Protein AF-A0A396GJ93-F1 (afdb_monomer_lite)

pLDDT: mean 88.24, std 9.96, range [41.78, 97.0]

Radius of gyration: 21.38 Å; chains: 1; bounding box: 53×24×54 Å

Foldseek 3Di:
DPPVVVVVVVLVVLVVVVVVQADDDDPADPVRDDDDPDDPDPPDDDDDDDQQWDWDQDPNDIFIDNHPPDPDTPDDDDDPVVNVVSVVVSVVVVVVVVPD

Secondary structure (DSSP, 8-state):
--HHHHHHHHHHHHHHHHHHHHS---SS-GGGSPPP---SSTT---PPPPPS-EEEEETTEEEEESSTT--SBSS----HHHHHHHHHHHHHHHHHTT--

InterPro domains:
  IPR032466 Metal-dependent hydrolase [SSF51556] (4-97)

Organism: Medicago truncatula (NCBI:txid3880)

Structure (mmCIF, N/CA/C/O backbone):
data_AF-A0A396GJ93-F1
#
_entry.id   AF-A0A396GJ93-F1
#
loop_
_atom_site.group_PDB
_atom_site.id
_atom_site.type_symbol
_atom_site.label_atom_id
_atom_site.label_alt_id
_atom_site.label_comp_id
_atom_site.label_asym_id
_atom_site.label_entity_id
_atom_site.label_seq_id
_atom_site.pdbx_PDB_ins_code
_atom_site.Cartn_x
_atom_site.Cartn_y
_atom_site.Cartn_z
_atom_site.occupancy
_atom_site.B_iso_or_equiv
_atom_site.auth_seq_id
_atom_site.auth_comp_id
_atom_site.auth_asym_id
_atom_site.auth_atom_id
_atom_site.pdbx_PDB_model_num
ATOM 1 N N . MET A 1 1 ? -15.452 -11.571 31.005 1.00 61.97 1 MET A N 1
ATOM 2 C CA . MET A 1 1 ? -15.315 -10.341 30.210 1.00 61.97 1 MET A CA 1
ATOM 3 C C . MET A 1 1 ? -16.648 -9.635 30.273 1.00 61.97 1 MET A C 1
ATOM 5 O O . MET A 1 1 ? -17.663 -10.299 30.073 1.00 61.97 1 MET A O 1
ATOM 9 N N . ASN A 1 2 ? -16.653 -8.364 30.660 1.00 88.69 2 ASN A N 1
ATOM 10 C CA . ASN A 1 2 ? -17.836 -7.511 30.552 1.00 88.69 2 ASN A CA 1
ATOM 11 C C . ASN A 1 2 ? -18.135 -7.258 29.057 1.00 88.69 2 ASN A C 1
ATOM 13 O O . ASN A 1 2 ? -17.214 -7.267 28.244 1.00 88.69 2 ASN A O 1
ATOM 17 N N . ILE A 1 3 ? -19.402 -7.048 28.695 1.00 86.81 3 ILE A N 1
ATOM 18 C CA . ILE A 1 3 ? -19.844 -6.770 27.315 1.00 86.81 3 ILE A CA 1
ATOM 19 C C . ILE A 1 3 ? -19.094 -5.557 26.750 1.00 86.81 3 ILE A C 1
ATOM 21 O O . ILE A 1 3 ? -18.608 -5.592 25.627 1.00 86.81 3 ILE A O 1
ATOM 25 N N . GLU A 1 4 ? -18.921 -4.527 27.572 1.00 83.56 4 GLU A N 1
ATOM 26 C CA . GLU A 1 4 ? -18.173 -3.318 27.223 1.00 83.56 4 GLU A CA 1
ATOM 27 C C . GLU A 1 4 ? -16.696 -3.610 26.897 1.00 83.56 4 GLU A C 1
ATOM 29 O O . GLU A 1 4 ? -16.168 -3.138 25.894 1.00 83.56 4 GLU A O 1
ATOM 34 N N . GLU A 1 5 ? -16.031 -4.457 27.692 1.00 85.75 5 GLU A N 1
ATOM 35 C CA . GLU A 1 5 ? -14.646 -4.874 27.423 1.00 85.75 5 GLU A CA 1
ATOM 36 C C . GLU A 1 5 ? -14.544 -5.650 26.103 1.00 85.75 5 GLU A C 1
ATOM 38 O O . GLU A 1 5 ? -13.587 -5.481 25.345 1.00 85.75 5 GLU A O 1
ATOM 43 N N . GLU A 1 6 ? -15.534 -6.497 25.809 1.00 88.94 6 GLU A N 1
ATOM 44 C CA . GLU A 1 6 ? -15.592 -7.252 24.558 1.00 88.94 6 GLU A CA 1
ATOM 45 C C . GLU A 1 6 ? -15.747 -6.319 23.344 1.00 88.94 6 GLU A C 1
ATOM 47 O O . GLU A 1 6 ? -15.093 -6.524 22.317 1.00 88.94 6 GLU A O 1
ATOM 52 N N . GLU A 1 7 ? -16.566 -5.273 23.458 1.00 84.69 7 GLU A N 1
ATOM 53 C CA . GLU A 1 7 ? -16.751 -4.256 22.417 1.00 84.69 7 GLU A CA 1
ATOM 54 C C . GLU A 1 7 ? -15.480 -3.435 22.173 1.00 84.69 7 GLU A C 1
ATOM 56 O O . GLU A 1 7 ? -15.084 -3.240 21.018 1.00 84.69 7 GLU A O 1
ATOM 61 N N . VAL A 1 8 ? -14.782 -3.027 23.237 1.00 84.44 8 VAL A N 1
ATOM 62 C CA . VAL A 1 8 ? -13.496 -2.318 23.132 1.00 84.44 8 VAL A CA 1
ATOM 63 C C . VAL A 1 8 ? -12.443 -3.195 22.453 1.00 84.44 8 VAL A C 1
ATOM 65 O O . VAL A 1 8 ? -11.758 -2.737 21.533 1.00 84.44 8 VAL A O 1
ATOM 68 N N . CYS A 1 9 ? -12.333 -4.469 22.839 1.00 88.62 9 CYS A N 1
ATOM 69 C CA . CYS A 1 9 ? -11.409 -5.403 22.195 1.00 88.62 9 CYS A CA 1
ATOM 70 C C . CYS A 1 9 ? -11.709 -5.565 20.698 1.00 88.62 9 CYS A C 1
ATOM 72 O O . CYS A 1 9 ? -10.782 -5.508 19.886 1.00 88.62 9 CYS A O 1
ATOM 74 N N . LYS A 1 10 ? -12.985 -5.704 20.313 1.00 87.69 10 LYS A N 1
ATOM 75 C CA . LYS A 1 10 ? -13.393 -5.777 18.898 1.00 87.69 10 LYS A CA 1
ATOM 76 C C . LYS A 1 10 ? -13.016 -4.512 18.134 1.00 87.69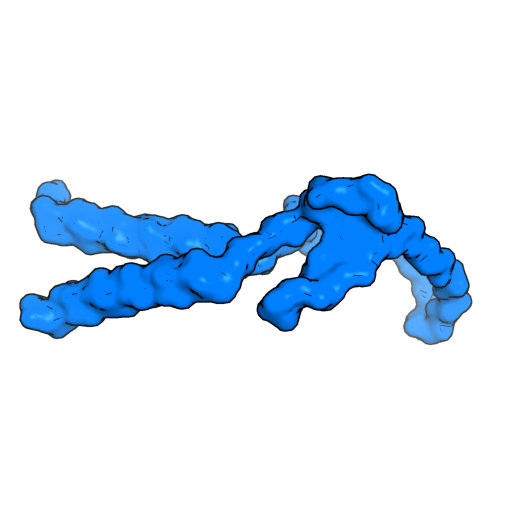 10 LYS A C 1
ATOM 78 O O . LYS A 1 10 ? -12.455 -4.609 17.046 1.00 87.69 10 LYS A O 1
ATOM 83 N N . MET A 1 11 ? -13.249 -3.334 18.711 1.00 86.19 11 MET A N 1
ATOM 84 C CA . MET A 1 11 ? -12.870 -2.061 18.093 1.00 86.19 11 MET A CA 1
ATOM 85 C C . MET A 1 11 ? -11.358 -1.969 17.848 1.00 86.19 11 MET A C 1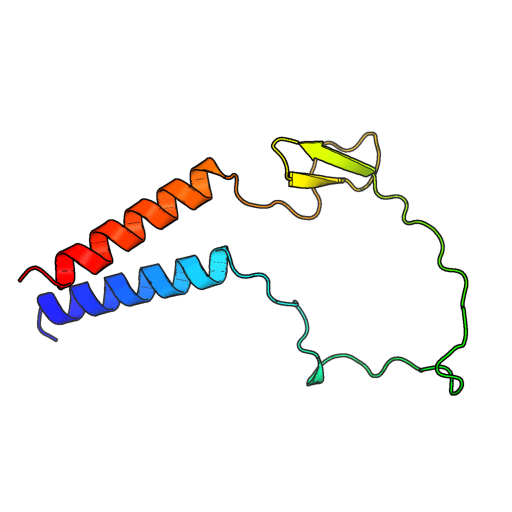
ATOM 87 O O . MET A 1 11 ? -10.931 -1.587 16.757 1.00 86.19 11 MET A O 1
ATOM 91 N N . ILE A 1 12 ? -10.537 -2.336 18.836 1.00 88.50 12 ILE A N 1
ATOM 92 C CA . ILE A 1 12 ? -9.075 -2.345 18.688 1.00 88.50 12 ILE A CA 1
ATOM 93 C C . ILE A 1 12 ? -8.662 -3.327 17.587 1.00 88.50 12 ILE A C 1
ATOM 95 O O . ILE A 1 12 ? -7.800 -3.009 16.768 1.00 88.50 12 ILE A O 1
ATOM 99 N N . GLN A 1 13 ? -9.292 -4.500 17.533 1.00 91.38 13 GLN A N 1
ATOM 100 C CA . GLN A 1 13 ? -9.006 -5.516 16.524 1.00 91.38 13 GLN A CA 1
ATOM 101 C C . GLN A 1 13 ? -9.310 -5.018 15.105 1.00 91.38 13 GLN A C 1
ATOM 103 O O . GLN A 1 13 ? -8.459 -5.139 14.226 1.00 91.38 13 GLN A O 1
ATOM 108 N N . GLU A 1 14 ? -10.454 -4.361 14.907 1.00 89.50 14 GLU A N 1
ATOM 109 C CA . GLU A 1 14 ? -10.808 -3.719 13.635 1.00 89.50 14 GLU A CA 1
ATOM 110 C C . GLU A 1 14 ? -9.780 -2.649 13.227 1.00 89.50 14 GLU A C 1
ATOM 112 O O . GLU A 1 14 ? -9.355 -2.604 12.071 1.00 89.50 14 GLU A O 1
ATOM 117 N N . CYS A 1 15 ? -9.312 -1.826 14.174 1.00 88.38 15 CYS A N 1
ATOM 118 C CA . CYS A 1 15 ? -8.269 -0.830 13.908 1.00 88.38 15 CYS A CA 1
ATOM 119 C C . CYS A 1 15 ? -6.948 -1.488 13.476 1.00 88.38 15 CYS A C 1
ATOM 121 O O . CYS A 1 15 ? -6.294 -1.027 12.537 1.00 88.38 15 CYS A O 1
ATOM 123 N N . LEU A 1 16 ? -6.553 -2.578 14.142 1.00 91.25 16 LEU A N 1
ATOM 124 C CA . LEU A 1 16 ? -5.346 -3.333 13.800 1.00 91.25 16 LEU A CA 1
ATOM 125 C C . LEU A 1 16 ? -5.451 -3.976 12.414 1.00 91.25 16 LEU A C 1
ATOM 127 O O . LEU A 1 16 ? -4.465 -3.994 11.675 1.00 91.25 16 LEU A O 1
ATOM 131 N N . ASP A 1 17 ? -6.623 -4.485 12.045 1.00 92.44 17 ASP A N 1
ATOM 132 C CA . ASP A 1 17 ? -6.846 -5.110 10.743 1.00 92.44 17 ASP A CA 1
ATOM 133 C C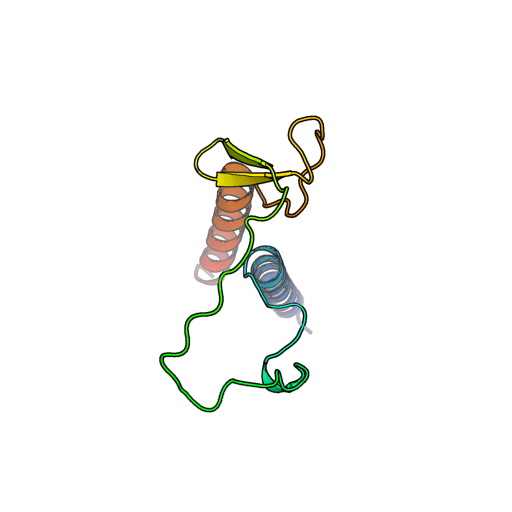 . ASP A 1 17 ? -6.854 -4.083 9.606 1.00 92.44 17 ASP A C 1
ATOM 135 O O . ASP A 1 17 ? -6.249 -4.326 8.558 1.00 92.44 17 ASP A O 1
ATOM 139 N N . LEU A 1 18 ? -7.408 -2.890 9.833 1.00 91.75 18 LEU A N 1
ATOM 140 C CA . LEU A 1 18 ? -7.289 -1.775 8.889 1.00 91.75 18 LEU A CA 1
ATOM 141 C C . LEU A 1 18 ? -5.831 -1.315 8.746 1.00 91.75 18 LEU A C 1
ATOM 143 O O . LEU A 1 18 ? -5.365 -1.089 7.629 1.00 91.75 18 LEU A O 1
ATOM 147 N N . GLY A 1 19 ? -5.065 -1.291 9.840 1.00 90.56 19 GLY A N 1
ATOM 148 C CA . GLY A 1 19 ? -3.620 -1.060 9.788 1.00 90.56 19 GLY A CA 1
ATOM 149 C C . GLY A 1 19 ? -2.888 -2.078 8.906 1.00 90.56 19 GLY A C 1
ATOM 150 O O . GLY A 1 19 ? -2.048 -1.699 8.092 1.00 90.56 19 GLY A O 1
ATOM 151 N N . LYS A 1 20 ? -3.229 -3.369 9.002 1.00 91.62 20 LYS A N 1
ATOM 152 C CA . LYS A 1 20 ? -2.652 -4.416 8.134 1.00 91.62 20 LYS A CA 1
ATOM 153 C C . LYS A 1 20 ? -3.058 -4.263 6.667 1.00 91.62 20 LYS A C 1
ATOM 155 O O . LYS A 1 20 ? -2.253 -4.582 5.802 1.00 91.62 20 LYS A O 1
ATOM 160 N N . LYS A 1 21 ? -4.283 -3.805 6.393 1.00 92.44 21 LYS A N 1
ATOM 161 C CA . LYS A 1 21 ? -4.813 -3.607 5.034 1.00 92.44 21 LYS A CA 1
ATOM 162 C C . LYS A 1 21 ? -4.098 -2.481 4.283 1.00 92.44 21 LYS A C 1
ATOM 164 O O . LYS A 1 21 ? -3.878 -2.608 3.084 1.00 92.44 21 LYS A O 1
ATOM 169 N N . TYR A 1 22 ? -3.773 -1.385 4.969 1.00 93.62 22 TYR A N 1
ATOM 170 C CA . TYR A 1 22 ? -3.273 -0.165 4.322 1.00 93.62 22 TYR A CA 1
ATOM 171 C C . TYR A 1 22 ? -1.762 0.051 4.437 1.00 93.62 22 TYR A C 1
ATOM 173 O O . TYR A 1 22 ? -1.182 0.728 3.590 1.00 93.62 22 TYR A O 1
ATOM 181 N N . VAL A 1 23 ? -1.104 -0.493 5.464 1.00 93.19 23 VAL A N 1
ATOM 182 C CA . VAL A 1 23 ? 0.342 -0.314 5.642 1.00 93.19 23 VAL A CA 1
ATOM 183 C C . VAL A 1 23 ? 1.096 -1.331 4.795 1.00 93.19 23 VAL A C 1
ATOM 185 O O . VAL A 1 23 ? 1.045 -2.531 5.066 1.00 93.19 23 VAL A O 1
ATOM 188 N N . TYR A 1 24 ? 1.849 -0.837 3.810 1.00 92.44 24 TYR A N 1
ATOM 189 C CA . TYR A 1 24 ? 2.761 -1.668 3.031 1.00 92.44 24 TYR A CA 1
ATOM 190 C C . TYR A 1 24 ? 3.797 -2.339 3.938 1.00 92.44 24 TYR A C 1
ATOM 192 O O . TYR A 1 24 ? 4.399 -1.708 4.811 1.00 92.44 24 TYR A O 1
ATOM 200 N N . LYS A 1 25 ? 4.019 -3.629 3.700 1.00 90.31 25 LYS A N 1
ATOM 201 C CA . LYS A 1 25 ? 5.078 -4.419 4.320 1.00 90.31 25 LYS A CA 1
ATOM 202 C C . LYS A 1 25 ? 5.709 -5.284 3.247 1.00 90.31 25 LYS A C 1
ATOM 204 O O . LYS A 1 25 ? 5.000 -5.869 2.433 1.00 90.31 25 LYS A O 1
ATOM 209 N N . GLU A 1 26 ? 7.030 -5.378 3.273 1.00 89.81 26 GLU A N 1
ATOM 210 C CA . GLU A 1 26 ? 7.743 -6.310 2.409 1.00 89.81 26 GLU A CA 1
ATOM 211 C C . GLU A 1 26 ? 7.324 -7.751 2.724 1.00 89.81 26 GLU A C 1
ATOM 213 O O . GLU A 1 26 ? 7.175 -8.133 3.888 1.00 89.81 26 GLU A O 1
ATOM 218 N N . ASN A 1 27 ? 7.158 -8.562 1.677 1.00 88.12 27 ASN A N 1
ATOM 219 C CA . ASN A 1 27 ? 6.817 -9.981 1.816 1.00 88.12 27 ASN A CA 1
ATOM 220 C C . ASN A 1 27 ? 7.927 -10.775 2.522 1.00 88.12 27 ASN A C 1
ATOM 222 O O . ASN A 1 27 ? 7.658 -11.768 3.200 1.00 88.12 27 ASN A O 1
ATOM 226 N N . VAL A 1 28 ? 9.176 -10.331 2.368 1.00 90.25 28 VAL A N 1
ATOM 227 C CA . VAL A 1 28 ? 10.357 -10.921 2.994 1.00 90.25 28 VAL A CA 1
ATOM 228 C C . VAL A 1 28 ? 11.006 -9.854 3.856 1.00 90.25 28 VAL A C 1
ATOM 230 O O . VAL A 1 28 ? 11.304 -8.767 3.385 1.00 90.25 28 VAL A O 1
ATOM 233 N N . LEU A 1 29 ? 11.205 -10.164 5.136 1.00 88.94 29 LEU A N 1
ATOM 234 C CA . LEU A 1 29 ? 11.856 -9.244 6.064 1.00 88.94 29 LEU A CA 1
ATOM 235 C C . LEU A 1 29 ? 13.347 -9.127 5.718 1.00 88.94 29 LEU A C 1
ATOM 237 O O . LEU A 1 29 ? 13.942 -10.147 5.366 1.00 88.94 29 LEU A O 1
ATOM 241 N N . PRO A 1 30 ? 13.986 -7.964 5.924 1.00 87.75 30 PRO A N 1
ATOM 242 C CA . PRO A 1 30 ? 15.379 -7.753 5.527 1.00 87.75 30 PRO A CA 1
ATOM 243 C C . PRO A 1 30 ? 16.358 -8.786 6.099 1.00 87.75 30 PRO A C 1
ATOM 245 O O . PRO A 1 30 ? 17.244 -9.260 5.403 1.00 87.75 30 PRO A O 1
ATOM 248 N N . TRP A 1 31 ? 16.170 -9.208 7.353 1.00 88.38 31 TRP A N 1
ATOM 249 C CA . TRP A 1 31 ? 17.028 -10.215 7.999 1.00 88.38 31 TRP A CA 1
ATOM 250 C C . TRP A 1 31 ? 16.719 -11.666 7.596 1.00 88.38 31 TRP A C 1
ATOM 252 O O . TRP A 1 31 ? 17.373 -12.588 8.076 1.00 88.38 31 TRP A O 1
ATOM 262 N N . LYS A 1 32 ? 15.685 -11.881 6.779 1.00 91.38 32 LYS A N 1
ATOM 263 C CA . LYS A 1 32 ? 15.352 -13.164 6.143 1.00 91.38 32 LYS A CA 1
ATOM 264 C C . LYS A 1 32 ? 15.655 -13.155 4.644 1.00 91.38 32 LYS A C 1
ATOM 266 O O . LYS A 1 32 ? 15.452 -14.180 4.002 1.00 91.38 32 LYS A O 1
ATOM 271 N N . ALA A 1 33 ? 16.047 -12.010 4.089 1.00 87.44 33 ALA A N 1
ATOM 272 C CA . ALA A 1 33 ? 16.421 -11.917 2.694 1.00 87.44 33 ALA A CA 1
ATOM 273 C C . ALA A 1 33 ? 17.738 -12.666 2.478 1.00 87.44 33 ALA A C 1
ATOM 275 O O . ALA A 1 33 ? 18.638 -12.616 3.319 1.00 87.44 33 ALA A O 1
ATOM 276 N N . GLU A 1 34 ? 17.830 -13.367 1.352 1.00 86.00 34 GLU A N 1
ATOM 277 C CA . GLU A 1 34 ? 19.080 -13.993 0.940 1.00 86.00 34 GLU A CA 1
ATOM 278 C C . GLU A 1 34 ? 20.152 -12.905 0.763 1.00 86.00 34 GLU A C 1
ATOM 280 O O . GLU A 1 34 ? 19.849 -11.835 0.215 1.00 86.00 34 GLU A O 1
ATOM 285 N N . PRO A 1 35 ? 21.391 -13.131 1.233 1.00 80.19 35 PRO A N 1
ATOM 286 C CA . PRO A 1 35 ? 22.469 -12.179 1.035 1.00 80.19 35 PRO A CA 1
ATOM 287 C C . PRO A 1 35 ? 22.711 -12.011 -0.466 1.00 80.19 35 PRO A C 1
ATOM 289 O O . PRO A 1 35 ? 23.035 -12.963 -1.172 1.00 80.19 35 PRO A O 1
ATOM 292 N N . VAL A 1 36 ? 22.540 -10.786 -0.953 1.00 78.38 36 VAL A N 1
ATOM 293 C CA . VAL A 1 36 ? 22.862 -10.436 -2.336 1.00 78.38 36 VAL A CA 1
ATOM 294 C C . VAL A 1 36 ? 24.372 -10.251 -2.422 1.00 78.38 36 VAL A C 1
ATOM 296 O O . VAL A 1 36 ? 24.952 -9.547 -1.592 1.00 78.38 36 VAL A O 1
ATOM 299 N N . GLU A 1 37 ? 25.020 -10.879 -3.404 1.00 75.19 37 GLU A N 1
ATOM 300 C CA . GLU A 1 37 ? 26.433 -10.623 -3.674 1.00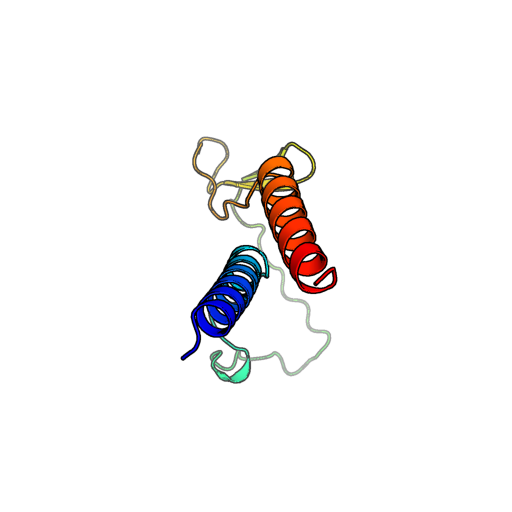 75.19 37 GLU A CA 1
ATOM 301 C C . GLU A 1 37 ? 26.606 -9.154 -4.064 1.00 75.19 37 GLU A C 1
ATOM 303 O O . GLU A 1 37 ? 26.186 -8.710 -5.130 1.00 75.19 37 GLU A O 1
ATOM 308 N N . THR A 1 38 ? 27.184 -8.371 -3.159 1.00 72.38 38 THR A N 1
ATOM 309 C CA . THR A 1 38 ? 27.441 -6.953 -3.391 1.00 72.38 38 THR A CA 1
ATOM 310 C C . THR A 1 38 ? 28.814 -6.770 -4.010 1.00 72.38 38 THR A C 1
ATOM 312 O O . THR A 1 38 ? 29.808 -7.296 -3.497 1.00 72.38 38 THR A O 1
ATOM 315 N N . ASN A 1 39 ? 28.883 -5.962 -5.068 1.00 79.00 39 ASN A N 1
ATOM 316 C CA . ASN A 1 39 ? 30.156 -5.482 -5.584 1.00 79.00 39 ASN A CA 1
ATOM 317 C C . ASN A 1 39 ? 30.938 -4.789 -4.451 1.00 79.00 39 ASN A C 1
ATOM 319 O O . ASN A 1 39 ? 30.373 -4.034 -3.661 1.00 79.00 39 ASN A O 1
ATOM 323 N N . SER A 1 40 ? 32.236 -5.079 -4.345 1.00 85.25 40 SER A N 1
ATOM 324 C CA . SER A 1 40 ? 33.101 -4.508 -3.305 1.00 85.25 40 SER A CA 1
ATOM 325 C C . SER A 1 40 ? 33.324 -3.002 -3.475 1.00 85.25 40 SER A C 1
ATOM 327 O O . SER A 1 40 ? 33.730 -2.338 -2.522 1.00 85.25 40 SER A O 1
ATOM 329 N N . ASP A 1 41 ? 33.072 -2.466 -4.671 1.00 89.50 41 ASP A N 1
ATOM 330 C CA . ASP A 1 41 ? 33.064 -1.031 -4.934 1.00 89.50 41 ASP A CA 1
ATOM 331 C C . ASP A 1 41 ? 31.661 -0.440 -4.669 1.00 89.50 41 ASP A C 1
ATOM 333 O O . ASP A 1 41 ? 30.723 -0.726 -5.419 1.00 89.50 41 ASP A O 1
ATOM 337 N N . PRO A 1 42 ? 31.498 0.415 -3.640 1.00 84.94 42 PRO A N 1
ATOM 338 C CA . PRO A 1 42 ? 30.209 1.011 -3.290 1.00 84.94 42 PRO A CA 1
ATOM 339 C C . PRO A 1 42 ? 29.687 2.014 -4.331 1.00 84.94 42 PRO A C 1
ATOM 341 O O . PRO A 1 42 ? 28.534 2.434 -4.233 1.00 84.94 42 PRO A O 1
ATOM 344 N N . PHE A 1 43 ? 30.507 2.416 -5.307 1.00 89.19 43 PHE A N 1
ATOM 345 C CA . PHE A 1 43 ? 30.115 3.309 -6.401 1.00 89.19 43 PHE A CA 1
ATOM 346 C C . PHE A 1 43 ? 30.014 2.590 -7.748 1.00 89.19 43 PHE A C 1
ATOM 348 O O . PHE A 1 43 ? 29.859 3.246 -8.783 1.00 89.19 43 PHE A O 1
ATOM 355 N N . HIS A 1 44 ? 30.085 1.256 -7.753 1.00 89.12 44 HIS A N 1
ATOM 356 C CA . HIS A 1 44 ? 29.959 0.480 -8.973 1.00 89.12 44 HIS A CA 1
ATOM 357 C C . HIS A 1 44 ? 28.582 0.683 -9.608 1.00 89.12 44 HIS A C 1
ATOM 359 O O . HIS A 1 44 ? 27.547 0.440 -8.987 1.00 89.12 44 HIS A O 1
ATOM 365 N N . PHE A 1 45 ? 28.575 1.109 -10.869 1.00 89.19 45 PHE A N 1
ATOM 366 C CA . PHE A 1 45 ? 27.363 1.194 -11.667 1.00 89.19 45 PHE A CA 1
ATOM 367 C C . PHE A 1 45 ? 27.231 -0.047 -12.543 1.00 89.19 45 PHE A C 1
ATOM 369 O O . PHE A 1 45 ? 28.082 -0.301 -13.397 1.00 89.19 45 PHE A O 1
ATOM 376 N N . GLU A 1 46 ? 26.122 -0.756 -12.376 1.00 89.44 46 GLU A N 1
ATOM 377 C CA . GLU A 1 46 ? 25.700 -1.820 -13.276 1.00 89.44 46 GLU A CA 1
ATOM 378 C C . GLU A 1 46 ? 24.461 -1.350 -14.059 1.00 89.44 46 GLU A C 1
ATOM 380 O O . GLU A 1 46 ? 23.485 -0.905 -13.446 1.00 89.44 46 GLU A O 1
ATOM 385 N N . PRO A 1 47 ? 24.477 -1.387 -15.406 1.00 91.25 47 PRO A N 1
ATOM 386 C CA . PRO A 1 47 ? 23.304 -1.042 -16.198 1.00 91.25 47 PRO A CA 1
ATOM 387 C C . PRO A 1 47 ? 22.146 -2.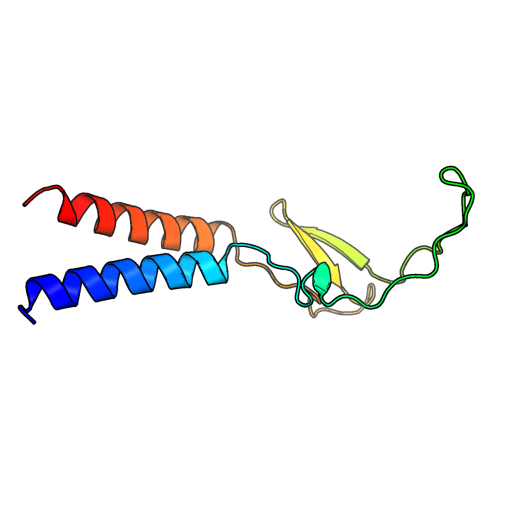000 -15.899 1.00 91.25 47 PRO A C 1
ATOM 389 O O . PRO A 1 47 ? 22.264 -3.204 -16.106 1.00 91.25 47 PRO A O 1
ATOM 392 N N . VAL A 1 48 ? 21.009 -1.457 -15.466 1.00 90.38 48 VAL A N 1
ATOM 393 C CA . VAL A 1 48 ? 19.782 -2.229 -15.234 1.00 90.38 48 VAL A CA 1
ATOM 394 C C . VAL A 1 48 ? 18.822 -1.998 -16.394 1.00 90.38 48 VAL A C 1
ATOM 396 O O . VAL A 1 48 ? 18.485 -0.855 -16.716 1.00 90.38 48 VAL A O 1
ATOM 399 N N . GLU A 1 49 ? 18.383 -3.079 -17.033 1.00 93.44 49 GLU A N 1
ATOM 400 C CA . GLU A 1 49 ? 17.391 -2.999 -18.101 1.00 93.44 49 GLU A CA 1
ATOM 401 C C . GLU A 1 49 ? 16.037 -2.513 -17.571 1.00 93.44 49 GLU A C 1
ATOM 403 O O . GLU A 1 49 ? 15.603 -2.846 -16.466 1.00 93.44 49 GLU A O 1
ATOM 408 N N . ALA A 1 50 ? 15.339 -1.725 -18.389 1.00 90.38 50 ALA A N 1
ATOM 409 C CA . ALA A 1 50 ? 13.986 -1.305 -18.067 1.00 90.38 50 ALA A CA 1
ATOM 410 C C . ALA A 1 50 ? 13.041 -2.514 -18.070 1.00 90.38 50 ALA A C 1
ATOM 412 O O . ALA A 1 50 ? 13.049 -3.332 -18.989 1.00 90.38 50 ALA A O 1
ATOM 413 N N . THR A 1 51 ? 12.175 -2.601 -17.062 1.00 90.56 51 THR A N 1
ATOM 414 C CA . THR A 1 51 ? 11.183 -3.678 -16.998 1.00 90.56 51 THR A CA 1
ATOM 415 C C . THR A 1 51 ? 10.137 -3.540 -18.108 1.00 90.56 51 THR A C 1
ATOM 417 O O . THR A 1 51 ? 9.772 -2.423 -18.469 1.00 90.56 51 THR A O 1
ATOM 420 N N . ALA A 1 52 ? 9.569 -4.658 -18.569 1.00 93.25 52 ALA A N 1
ATOM 421 C CA . ALA A 1 52 ? 8.516 -4.672 -19.593 1.00 93.25 52 ALA A CA 1
ATOM 422 C C . ALA A 1 52 ? 7.151 -4.114 -19.127 1.00 93.25 52 ALA A C 1
ATOM 424 O O . ALA A 1 52 ? 6.248 -3.943 -19.949 1.00 93.25 52 ALA A O 1
ATOM 425 N N . HIS A 1 53 ? 7.004 -3.829 -17.829 1.00 96.44 53 HIS A N 1
ATOM 426 C CA . HIS A 1 53 ? 5.762 -3.353 -17.231 1.00 96.44 53 HIS A CA 1
ATOM 427 C C . HIS A 1 53 ? 5.255 -2.060 -17.867 1.00 96.44 53 HIS A C 1
ATOM 429 O O . HIS A 1 53 ? 6.017 -1.173 -18.266 1.00 96.44 53 HIS A O 1
ATOM 435 N N . HIS A 1 54 ? 3.934 -1.930 -17.902 1.00 96.38 54 HIS A N 1
ATOM 436 C CA . HIS A 1 54 ? 3.268 -0.718 -18.336 1.00 96.38 54 HIS A CA 1
ATOM 437 C C . HIS A 1 54 ? 2.695 0.040 -17.137 1.00 96.38 54 HIS A C 1
ATOM 439 O O . HIS A 1 54 ? 1.937 -0.512 -16.345 1.00 96.38 54 HIS A O 1
ATOM 445 N N . PHE A 1 55 ? 3.051 1.319 -17.030 1.00 95.88 55 PHE A N 1
ATOM 446 C CA . PHE A 1 55 ? 2.638 2.200 -15.943 1.00 95.88 55 PHE A CA 1
ATOM 447 C C . PHE A 1 55 ? 1.603 3.207 -16.443 1.00 95.88 55 PHE A C 1
ATOM 449 O O . PHE A 1 55 ? 1.797 3.819 -17.500 1.00 95.88 55 PHE A O 1
ATOM 456 N N . LYS A 1 56 ? 0.532 3.414 -15.674 1.00 95.56 56 LYS A N 1
ATOM 457 C CA . LYS A 1 56 ? -0.487 4.446 -15.923 1.00 95.56 56 LYS A CA 1
ATOM 458 C C . LYS A 1 56 ? -0.746 5.249 -14.655 1.00 95.56 56 LYS A C 1
ATOM 460 O O . LYS A 1 56 ? -0.769 4.683 -13.573 1.00 95.56 56 LYS A O 1
ATOM 465 N N . MET A 1 57 ? -0.945 6.557 -14.786 1.00 96.38 57 MET A N 1
ATOM 466 C CA . MET A 1 57 ? -1.383 7.411 -13.680 1.00 96.38 57 MET A CA 1
ATOM 467 C C . MET A 1 57 ? -2.903 7.552 -13.750 1.00 96.38 57 MET A C 1
ATOM 469 O O . MET A 1 57 ? -3.413 8.158 -14.691 1.00 96.38 57 MET A O 1
ATOM 473 N N . GLU A 1 58 ? -3.613 7.012 -12.768 1.00 94.75 58 GLU A N 1
ATOM 474 C CA . GLU A 1 58 ? -5.077 7.030 -12.696 1.00 94.75 58 GLU A CA 1
ATOM 475 C C . GLU A 1 58 ? -5.494 7.461 -11.289 1.00 94.75 58 GLU A C 1
ATOM 477 O O . GLU A 1 58 ? -5.017 6.908 -10.301 1.00 94.75 58 GLU A O 1
ATOM 482 N N . ASP A 1 59 ? -6.327 8.500 -11.185 1.00 94.44 59 ASP A N 1
ATOM 483 C CA . ASP A 1 59 ? -6.765 9.087 -9.906 1.00 94.44 59 ASP A CA 1
ATOM 484 C C . ASP A 1 59 ? -5.614 9.452 -8.943 1.00 94.44 59 ASP A C 1
ATOM 486 O O . ASP A 1 59 ? -5.749 9.393 -7.722 1.00 94.44 59 ASP A O 1
ATOM 490 N N . GLY A 1 60 ? -4.453 9.828 -9.495 1.00 94.00 60 GLY A N 1
ATOM 491 C CA . GLY A 1 60 ? -3.251 10.153 -8.718 1.00 94.00 60 GLY A CA 1
ATOM 492 C C . GLY A 1 60 ? -2.487 8.935 -8.183 1.00 94.00 60 GLY A C 1
ATOM 493 O O . GLY A 1 60 ? -1.560 9.103 -7.392 1.00 94.00 60 GLY A O 1
ATOM 494 N N . VAL A 1 61 ? -2.846 7.725 -8.617 1.00 95.69 61 VAL A N 1
ATOM 495 C CA . VAL A 1 61 ? -2.189 6.462 -8.272 1.00 95.69 61 VAL A CA 1
ATOM 496 C C . VAL A 1 61 ? -1.518 5.879 -9.514 1.00 95.69 61 VAL A C 1
ATOM 498 O O . VAL A 1 61 ? -2.109 5.824 -10.593 1.00 95.69 61 VAL A O 1
ATOM 501 N N . VAL A 1 62 ? -0.276 5.415 -9.365 1.00 96.06 62 VAL A N 1
ATOM 502 C CA . VAL A 1 62 ? 0.404 4.667 -10.426 1.00 96.06 62 VAL A CA 1
ATOM 503 C C . VAL A 1 62 ? -0.104 3.228 -10.425 1.00 96.06 62 VAL A C 1
ATOM 505 O O . VAL A 1 62 ? 0.130 2.488 -9.474 1.00 96.06 62 VAL A O 1
ATOM 508 N N . ARG A 1 63 ? -0.769 2.843 -11.510 1.00 96.56 63 ARG A N 1
ATOM 509 C CA . ARG A 1 63 ? -1.231 1.487 -11.806 1.00 96.56 63 ARG A CA 1
ATOM 510 C C . ARG A 1 63 ? -0.181 0.756 -12.632 1.00 96.56 63 ARG A C 1
ATOM 512 O O . ARG A 1 63 ? 0.370 1.334 -13.576 1.00 96.56 63 ARG A O 1
ATOM 519 N N . VAL A 1 64 ? 0.096 -0.499 -12.285 1.00 96.75 64 VAL A N 1
ATOM 520 C CA . VAL A 1 64 ? 1.150 -1.310 -12.916 1.00 96.75 64 VAL A CA 1
ATOM 521 C C . VAL A 1 64 ? 0.547 -2.543 -13.574 1.00 96.75 64 VAL A C 1
ATOM 523 O O . VAL A 1 64 ? -0.101 -3.351 -12.914 1.00 96.75 64 VAL A O 1
ATOM 526 N N . PHE A 1 65 ? 0.810 -2.709 -14.865 1.00 97.00 65 PHE A N 1
ATOM 527 C CA . PHE A 1 65 ? 0.344 -3.830 -15.679 1.00 97.00 65 PHE A CA 1
ATOM 528 C C . PHE A 1 65 ? 1.540 -4.619 -16.220 1.00 97.00 65 PHE A C 1
ATOM 530 O O . PHE A 1 65 ? 2.616 -4.050 -16.432 1.00 97.00 65 PHE A O 1
ATOM 537 N N . ALA A 1 66 ? 1.355 -5.914 -16.484 1.00 96.50 66 ALA A N 1
ATOM 538 C CA . ALA A 1 66 ? 2.401 -6.754 -17.075 1.00 96.50 66 ALA A CA 1
ATOM 539 C C . ALA A 1 66 ? 2.829 -6.259 -18.471 1.00 96.50 66 ALA A C 1
ATOM 541 O O . ALA A 1 66 ? 4.015 -6.277 -18.796 1.00 96.50 66 ALA A O 1
ATOM 542 N N . SER A 1 67 ? 1.889 -5.743 -19.266 1.00 94.38 67 SER A N 1
ATOM 543 C CA . SER A 1 67 ? 2.134 -5.138 -20.575 1.00 94.38 67 SER A CA 1
ATOM 544 C C . SER A 1 67 ? 1.053 -4.108 -20.938 1.00 94.38 67 SER A C 1
ATOM 546 O O . SER A 1 67 ? 0.101 -3.876 -20.197 1.00 94.38 67 SER A O 1
ATOM 548 N N . LYS A 1 68 ? 1.178 -3.471 -22.111 1.00 92.62 68 LYS A N 1
ATOM 549 C CA . LYS A 1 68 ? 0.208 -2.472 -22.605 1.00 92.62 68 LYS A CA 1
ATOM 550 C C . LYS A 1 68 ? -1.170 -3.048 -22.937 1.00 92.62 68 LYS A C 1
ATOM 552 O O . LYS A 1 68 ? -2.131 -2.284 -22.998 1.00 92.62 68 LYS A O 1
ATOM 557 N N . THR A 1 69 ? -1.245 -4.343 -23.231 1.00 94.00 69 THR A N 1
ATOM 558 C CA . THR A 1 69 ? -2.486 -5.022 -23.631 1.00 94.00 69 THR A CA 1
ATOM 559 C C . THR A 1 69 ? -3.220 -5.644 -22.454 1.00 94.00 69 THR A C 1
ATOM 561 O O . THR A 1 69 ? -4.390 -5.989 -22.597 1.00 94.00 69 THR A O 1
ATOM 564 N N . ASP A 1 70 ? -2.551 -5.781 -21.309 1.00 94.38 70 ASP A N 1
ATOM 565 C CA . ASP A 1 70 ? -3.152 -6.359 -20.115 1.00 94.38 70 ASP A CA 1
ATOM 566 C C . ASP A 1 70 ? -4.094 -5.367 -19.437 1.00 94.38 70 ASP A C 1
ATOM 568 O O . ASP A 1 70 ? -3.863 -4.154 -19.412 1.00 94.38 70 ASP A O 1
ATOM 572 N N . THR A 1 71 ? -5.170 -5.906 -18.872 1.00 9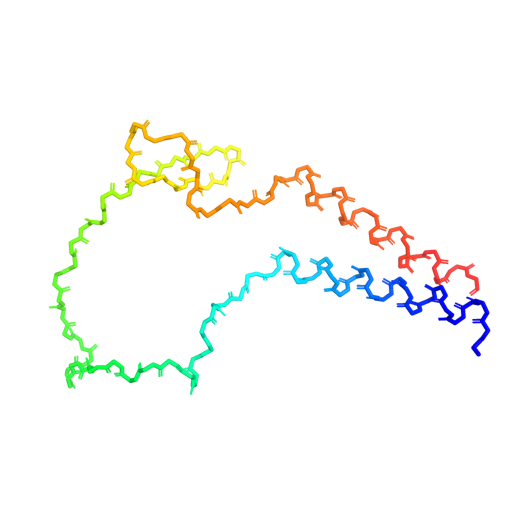3.00 71 THR A N 1
ATOM 573 C CA . THR A 1 71 ? -6.181 -5.138 -18.137 1.00 93.00 71 THR A CA 1
ATOM 574 C C . THR A 1 71 ? -6.130 -5.384 -16.633 1.00 93.00 71 THR A C 1
ATOM 576 O O . THR A 1 71 ? -6.750 -4.639 -15.882 1.00 93.00 71 THR A O 1
ATOM 579 N N . GLU A 1 72 ? -5.427 -6.429 -16.192 1.00 96.06 72 GLU A N 1
ATOM 580 C CA . GLU A 1 72 ? -5.284 -6.783 -14.781 1.00 96.06 72 GLU A CA 1
ATOM 581 C C . GLU A 1 72 ? -4.060 -6.094 -14.170 1.00 96.06 72 GLU A C 1
ATOM 583 O O . GLU A 1 72 ? -2.957 -6.130 -14.722 1.00 96.06 72 GLU A O 1
ATOM 588 N N . GLU A 1 73 ? -4.272 -5.444 -13.028 1.00 95.56 73 GLU A N 1
ATOM 589 C CA . GLU A 1 73 ? -3.225 -4.751 -12.286 1.00 95.56 73 GLU A CA 1
ATOM 590 C C . GLU A 1 73 ? -2.408 -5.745 -11.450 1.00 95.56 73 GLU A C 1
ATOM 592 O O . GLU A 1 73 ? -2.966 -6.568 -10.728 1.00 95.56 73 GLU A O 1
ATOM 597 N N . LEU A 1 74 ? -1.079 -5.632 -11.497 1.00 95.44 74 LEU A N 1
ATOM 598 C CA . LEU A 1 74 ? -0.173 -6.503 -10.740 1.00 95.44 74 LEU A CA 1
ATOM 599 C C . LEU A 1 74 ? -0.161 -6.198 -9.238 1.00 95.44 74 LEU A C 1
ATOM 601 O O . LEU A 1 74 ? 0.036 -7.098 -8.424 1.00 95.44 74 LEU A O 1
ATOM 605 N N . PHE A 1 75 ? -0.355 -4.930 -8.871 1.00 93.69 75 PHE A N 1
ATOM 606 C CA . PHE A 1 75 ? -0.261 -4.447 -7.492 1.00 93.69 75 PHE A CA 1
ATOM 607 C C . PHE A 1 75 ? -1.479 -3.587 -7.132 1.00 93.69 75 PHE A C 1
ATOM 609 O O . PHE A 1 75 ? -1.343 -2.379 -6.936 1.00 93.69 75 PHE A O 1
ATOM 616 N N . PRO A 1 76 ? -2.683 -4.183 -7.066 1.00 94.00 76 PRO A N 1
ATOM 617 C CA . PRO A 1 76 ? -3.898 -3.429 -6.816 1.00 94.00 76 PRO A CA 1
ATOM 618 C C . PRO A 1 76 ? -3.876 -2.782 -5.433 1.00 94.00 76 PRO A C 1
ATOM 620 O O . PRO A 1 76 ? -3.667 -3.439 -4.413 1.00 94.00 76 PRO A O 1
ATOM 623 N N . VAL A 1 77 ? -4.157 -1.481 -5.402 1.00 93.69 77 VAL A N 1
ATOM 624 C CA . VAL A 1 77 ? -4.326 -0.710 -4.166 1.00 93.69 77 VAL A CA 1
ATOM 625 C C . VAL A 1 77 ? -5.755 -0.200 -4.024 1.00 93.69 77 VAL A C 1
ATOM 627 O O . VAL A 1 77 ? -6.448 0.067 -5.012 1.00 93.69 77 VAL A O 1
ATOM 630 N N . ALA A 1 78 ? -6.190 -0.050 -2.772 1.00 94.38 78 ALA A N 1
ATOM 631 C CA . ALA A 1 78 ? -7.485 0.526 -2.440 1.00 94.38 78 ALA A CA 1
ATOM 632 C C . ALA A 1 78 ? -7.630 1.946 -3.014 1.00 94.38 78 ALA A C 1
ATOM 634 O O . ALA A 1 78 ? -6.669 2.712 -3.075 1.00 94.38 78 ALA A O 1
ATOM 635 N N . SER A 1 79 ? -8.850 2.309 -3.414 1.00 94.94 79 SER A N 1
ATOM 636 C CA . SER A 1 79 ? -9.144 3.664 -3.876 1.00 94.94 79 SER A CA 1
ATOM 637 C C . SER A 1 79 ? -9.116 4.667 -2.721 1.00 94.94 79 SER A C 1
ATOM 639 O O . SER A 1 79 ? -9.330 4.313 -1.556 1.00 94.94 79 SER A O 1
ATOM 641 N N . ALA A 1 80 ? -8.931 5.945 -3.060 1.00 94.75 80 ALA A N 1
ATOM 642 C CA . ALA A 1 80 ? -9.025 7.039 -2.098 1.00 94.75 80 ALA A CA 1
ATOM 643 C C . ALA A 1 80 ? -10.368 7.021 -1.345 1.00 94.75 80 ALA A C 1
ATOM 645 O O . ALA A 1 80 ? -10.397 7.173 -0.127 1.00 94.75 80 ALA A O 1
ATOM 646 N N . THR A 1 81 ? -11.478 6.766 -2.045 1.00 96.44 81 THR A N 1
ATOM 647 C CA . THR A 1 81 ? -12.811 6.668 -1.433 1.00 96.44 81 THR A CA 1
ATOM 648 C C . THR A 1 81 ? -12.874 5.574 -0.373 1.00 96.44 81 THR A C 1
ATOM 650 O O . THR A 1 81 ? -13.364 5.833 0.726 1.00 96.44 81 THR A O 1
ATOM 653 N N . SER A 1 82 ? -12.353 4.378 -0.659 1.00 95.38 82 SER A N 1
ATOM 654 C CA . SER A 1 82 ? -12.338 3.278 0.312 1.00 95.38 82 SER A CA 1
ATOM 655 C C . SER A 1 82 ? -11.480 3.619 1.528 1.00 95.38 82 SER A C 1
ATOM 657 O O . SER A 1 82 ? -11.910 3.404 2.658 1.00 95.38 82 SER A O 1
ATOM 659 N N . PHE A 1 83 ? -10.308 4.219 1.304 1.00 95.00 83 PHE A N 1
ATOM 660 C CA . PHE A 1 83 ? -9.424 4.658 2.381 1.00 95.00 83 PHE A CA 1
ATOM 661 C C . PHE A 1 83 ? -10.100 5.681 3.304 1.00 95.00 83 PHE A C 1
ATOM 663 O O . PHE A 1 83 ? -10.139 5.482 4.517 1.00 95.00 83 PHE A O 1
ATOM 670 N N . PHE A 1 84 ? -10.674 6.752 2.749 1.00 95.19 84 PHE A N 1
ATOM 671 C CA . PHE A 1 84 ? -11.326 7.788 3.556 1.00 95.19 84 PHE A CA 1
ATOM 672 C C . PHE A 1 84 ? -12.588 7.283 4.258 1.00 95.19 84 PHE A C 1
ATOM 674 O O . PHE A 1 84 ? -12.872 7.723 5.370 1.00 95.19 84 PHE A O 1
ATOM 681 N N . THR A 1 85 ? -13.310 6.338 3.651 1.00 95.69 85 THR A N 1
ATOM 682 C CA . THR A 1 85 ? -14.471 5.689 4.281 1.00 95.69 85 THR A CA 1
ATOM 683 C C . THR A 1 85 ? -14.052 4.879 5.507 1.00 95.69 85 THR A C 1
ATOM 685 O O . THR A 1 85 ? -14.621 5.052 6.585 1.00 95.69 85 THR A O 1
ATOM 688 N N . ASP A 1 86 ? -13.022 4.041 5.371 1.00 94.25 86 ASP A N 1
ATOM 689 C CA . ASP A 1 86 ? -12.503 3.235 6.481 1.00 94.25 86 ASP A CA 1
ATOM 690 C C . ASP A 1 86 ? -11.885 4.119 7.580 1.00 94.25 86 ASP A C 1
ATOM 692 O O . ASP A 1 86 ? -12.034 3.842 8.771 1.00 94.25 86 ASP A O 1
ATOM 696 N N . MET A 1 87 ? -11.226 5.217 7.200 1.00 91.31 87 MET A N 1
ATOM 697 C CA . MET A 1 87 ? -10.664 6.185 8.144 1.00 91.31 87 MET A CA 1
ATOM 698 C C . MET A 1 87 ? -11.757 6.895 8.953 1.00 91.31 87 MET A C 1
ATOM 700 O O . MET A 1 87 ? -11.660 6.969 10.178 1.00 91.31 87 MET A O 1
ATOM 704 N N . ASP A 1 88 ? -12.802 7.401 8.292 1.00 92.19 88 ASP A N 1
ATOM 705 C CA . ASP A 1 88 ? -13.945 8.043 8.954 1.00 92.19 88 ASP A CA 1
ATOM 706 C C . ASP A 1 88 ? -14.630 7.084 9.940 1.00 92.19 88 ASP A C 1
ATOM 708 O O . ASP A 1 88 ? -14.946 7.464 11.070 1.00 92.19 88 ASP A O 1
ATOM 712 N N . TYR A 1 89 ? -14.778 5.814 9.553 1.00 88.94 89 TYR A N 1
ATOM 713 C CA . TYR A 1 89 ? -15.303 4.764 10.421 1.00 88.94 89 TYR A CA 1
ATOM 714 C C . TYR A 1 89 ? -14.470 4.576 11.701 1.00 88.94 89 TYR A C 1
ATOM 716 O O . TYR A 1 89 ? -15.033 4.582 12.802 1.00 88.94 89 TYR A O 1
ATOM 724 N N . ILE A 1 90 ? -13.140 4.456 11.582 1.00 86.75 90 ILE A N 1
ATOM 725 C CA . ILE A 1 90 ? -12.252 4.312 12.748 1.00 86.75 90 ILE A CA 1
ATOM 726 C C . ILE A 1 90 ? -12.344 5.538 13.652 1.00 86.75 90 ILE A C 1
ATOM 728 O O . ILE A 1 90 ? -12.500 5.393 14.863 1.00 86.75 90 ILE A O 1
ATOM 732 N N . LEU A 1 91 ? -12.251 6.743 13.081 1.00 86.50 91 LEU A N 1
ATOM 733 C CA . LEU A 1 91 ? -12.275 7.981 13.860 1.00 86.50 91 LEU A CA 1
ATOM 734 C C . LEU A 1 91 ? -13.567 8.087 14.671 1.00 86.50 91 LEU A C 1
ATOM 736 O O . LEU A 1 91 ? -13.509 8.334 15.874 1.00 86.50 91 LEU A O 1
ATOM 740 N N . LYS A 1 92 ? -14.722 7.814 14.053 1.00 86.00 92 LYS A N 1
ATOM 741 C CA . LYS A 1 92 ? -16.015 7.795 14.752 1.00 86.00 92 LYS A CA 1
ATOM 742 C C . LYS A 1 92 ? -16.010 6.838 15.938 1.00 86.00 92 LYS A C 1
ATOM 744 O O . LYS A 1 92 ? -16.412 7.235 17.028 1.00 86.00 92 LYS A O 1
ATOM 749 N N . ARG A 1 93 ? -15.523 5.608 15.755 1.00 79.19 93 ARG A N 1
ATOM 750 C CA . ARG A 1 93 ? -15.471 4.618 16.840 1.00 79.19 93 ARG A CA 1
ATOM 751 C C . ARG A 1 93 ? -14.508 5.005 17.957 1.00 79.19 93 ARG A C 1
ATOM 753 O O . ARG A 1 93 ? -14.885 4.917 19.122 1.00 79.19 93 ARG A O 1
ATOM 760 N N . LEU A 1 94 ? -13.311 5.483 17.618 1.00 76.25 94 LEU A N 1
ATOM 761 C CA . LEU A 1 94 ? -12.332 5.928 18.611 1.00 76.25 94 LEU A CA 1
ATOM 762 C C . LEU A 1 94 ? -12.898 7.058 19.473 1.00 76.25 94 LEU A C 1
ATOM 764 O O . LEU A 1 94 ? -12.814 6.987 20.695 1.00 76.25 94 LEU A O 1
ATOM 768 N N . PHE A 1 95 ? -13.520 8.069 18.861 1.00 74.81 95 PHE A N 1
ATOM 769 C CA . PHE A 1 95 ? -14.101 9.186 19.607 1.00 74.81 95 PHE A CA 1
ATOM 770 C C . PHE A 1 95 ? -15.360 8.805 20.398 1.00 74.81 95 PHE A C 1
ATOM 772 O O . PHE A 1 95 ? -15.608 9.401 21.442 1.00 74.81 95 PHE A O 1
ATOM 779 N N . GLN A 1 96 ? -16.121 7.791 19.974 1.00 70.06 96 GLN A N 1
ATOM 780 C CA . GLN A 1 96 ? -17.282 7.295 20.723 1.00 70.06 96 GLN A CA 1
ATOM 781 C C . GLN A 1 96 ? -16.891 6.694 22.088 1.00 70.06 96 GLN A C 1
ATOM 783 O O . GLN A 1 96 ? -17.640 6.839 23.053 1.00 70.06 96 GLN A O 1
ATOM 788 N N . GLY A 1 97 ? -15.708 6.077 22.187 1.00 59.84 97 GLY A N 1
ATOM 789 C CA . GLY A 1 97 ? -15.165 5.536 23.440 1.00 59.84 97 GLY A CA 1
ATOM 790 C C . GLY A 1 97 ? -14.592 6.584 24.407 1.00 59.84 97 GLY A C 1
ATOM 791 O O . GLY A 1 97 ? -14.339 6.255 25.558 1.00 59.84 97 GLY A O 1
ATOM 792 N N . PHE A 1 98 ? -14.392 7.835 23.969 1.00 53.97 98 PHE A N 1
ATOM 793 C CA . PHE A 1 98 ? -13.921 8.940 24.824 1.00 53.97 98 PHE A CA 1
ATOM 794 C C . PHE A 1 98 ? -15.058 9.761 25.460 1.00 53.97 98 PHE A C 1
ATOM 796 O O . PHE A 1 98 ? -14.786 10.605 26.311 1.00 53.97 98 PHE A O 1
ATOM 803 N N . ILE A 1 99 ? -16.309 9.575 25.020 1.00 47.81 99 ILE A N 1
ATOM 804 C CA . ILE A 1 99 ? -17.461 10.419 25.400 1.00 47.81 99 ILE A CA 1
ATOM 805 C C . ILE A 1 99 ? -18.375 9.734 26.446 1.00 47.81 99 ILE A C 1
ATOM 807 O O . ILE A 1 99 ? -19.408 10.291 26.807 1.00 47.81 99 ILE A O 1
ATOM 811 N N . ASN A 1 100 ? -17.990 8.576 26.997 1.00 41.78 100 ASN A N 1
ATOM 812 C CA . ASN A 1 100 ? -18.694 7.940 28.123 1.00 41.78 100 ASN A CA 1
ATOM 813 C C . ASN A 1 100 ? -17.781 7.770 29.336 1.00 41.78 100 ASN A C 1
ATOM 815 O O . ASN A 1 100 ? -16.618 7.359 29.135 1.00 41.78 100 ASN A O 1
#

Sequence (100 aa):
MNIEEEEVCKMIQECLDLGKKYVYKENVLPWKAEPVETNSDPFHFEPVEATAHHFKMEDGVVRVFASKTDTEELFPVASATSFFTDMDYILKRLFQGFIN